Protein AF-A0A6B3R7F8-F1 (afdb_monomer_lite)

Radius of gyration: 27.24 Å; chains: 1; bounding box: 74×26×66 Å

Organism: NCBI:txid2709310

Sequence (118 aa):
MILSPPKKEQLLSFIKSHYVDYHDVRLLIAKDLEEDITTQMEEDETLSFDDALKRTYKTYGVIGFSDASEAYMNK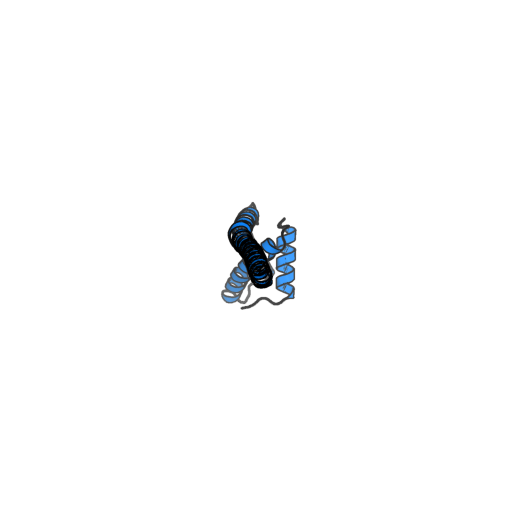INTYFYKKVLLKILRDELLKAYQEHFLSEKLSTHSNLSKSNSE

pLDDT: mean 88.58, std 13.35, range [44.97, 98.19]

Foldseek 3Di:
DADDPVVLVVQLVVVVVLVQDDSQLSVVVSVVLRVQLVVVCVVPVPDDSVNSSVVVQCVCPPSTCPVSSVVVVVVCCVPVVVVVVVVVVVVVVVVVVVVVVVVVVVVVVVVVVVVVPD

Structure (mmCIF, N/CA/C/O backbone):
data_AF-A0A6B3R7F8-F1
#
_entry.id   AF-A0A6B3R7F8-F1
#
loop_
_atom_site.group_PDB
_atom_site.id
_atom_site.type_symbol
_atom_site.label_atom_id
_atom_site.label_alt_id
_atom_site.label_comp_id
_atom_site.label_asym_id
_atom_site.label_entity_id
_atom_site.label_seq_id
_atom_site.pdbx_PDB_ins_code
_atom_site.Cartn_x
_atom_site.Cartn_y
_atom_site.Cartn_z
_atom_site.occupancy
_atom_site.B_iso_or_equiv
_atom_site.auth_seq_id
_atom_site.auth_comp_id
_atom_site.auth_asym_id
_atom_site.auth_atom_id
_atom_site.pdbx_PDB_model_num
ATOM 1 N N . MET A 1 1 ? 7.572 2.361 16.379 1.00 58.41 1 MET A N 1
ATOM 2 C CA . MET A 1 1 ? 7.280 0.927 16.644 1.00 58.41 1 MET A CA 1
ATOM 3 C C . MET A 1 1 ? 7.453 0.131 15.343 1.00 58.41 1 MET A C 1
ATOM 5 O O . MET A 1 1 ? 7.368 0.727 14.282 1.00 58.41 1 MET A O 1
ATOM 9 N N . ILE A 1 2 ? 7.741 -1.177 15.376 1.00 78.00 2 ILE A N 1
ATOM 10 C CA . ILE A 1 2 ? 7.727 -2.040 14.169 1.00 78.00 2 ILE A CA 1
ATOM 11 C C . ILE A 1 2 ? 6.579 -3.037 14.338 1.00 78.00 2 ILE A C 1
ATOM 13 O O . ILE A 1 2 ? 6.462 -3.645 15.405 1.00 78.00 2 ILE A O 1
ATOM 17 N N . LEU A 1 3 ? 5.729 -3.214 13.321 1.00 86.19 3 LEU A N 1
ATOM 18 C CA . LEU A 1 3 ? 4.609 -4.154 13.401 1.00 86.19 3 LEU A CA 1
ATOM 19 C C . LEU A 1 3 ? 5.104 -5.604 13.466 1.00 86.19 3 LEU A C 1
ATOM 21 O O . LEU A 1 3 ? 6.096 -5.984 12.838 1.00 86.19 3 LEU A O 1
ATOM 25 N N . SER A 1 4 ? 4.375 -6.444 14.204 1.00 90.25 4 SER A N 1
ATOM 26 C CA . SER A 1 4 ? 4.657 -7.878 14.267 1.00 90.25 4 SER A CA 1
ATOM 27 C C . SER A 1 4 ? 4.412 -8.555 12.907 1.00 90.25 4 SER A C 1
ATOM 29 O O . SER A 1 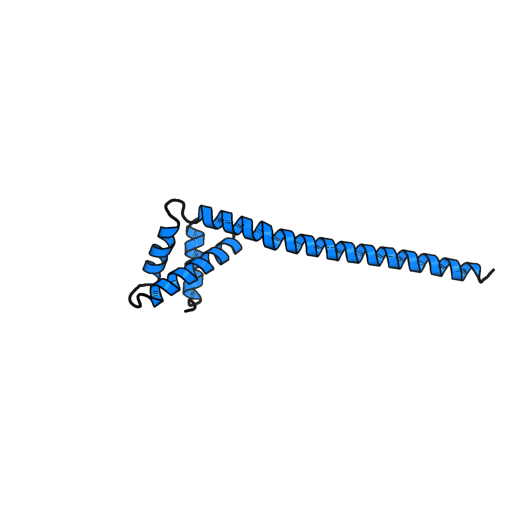4 ? 3.543 -8.109 12.151 1.00 90.25 4 SER A O 1
ATOM 31 N N . PRO A 1 5 ? 5.117 -9.658 12.584 1.00 91.38 5 PRO A N 1
ATOM 32 C CA . PRO A 1 5 ? 4.953 -10.344 11.299 1.00 91.38 5 PRO A CA 1
ATOM 33 C C . PRO A 1 5 ? 3.497 -10.706 10.941 1.00 91.38 5 PRO A C 1
ATOM 35 O O . PRO A 1 5 ? 3.093 -10.406 9.819 1.00 91.38 5 PRO A O 1
ATOM 38 N N . PRO A 1 6 ? 2.655 -11.213 11.870 1.00 93.12 6 PRO A N 1
ATOM 39 C CA . PRO A 1 6 ? 1.250 -11.497 11.563 1.00 93.12 6 PRO A CA 1
ATOM 40 C C . PRO A 1 6 ? 0.450 -10.257 11.138 1.00 93.12 6 PRO A C 1
ATOM 42 O O . PRO A 1 6 ? -0.377 -10.331 10.233 1.00 93.12 6 PRO A O 1
ATOM 45 N N . LYS A 1 7 ? 0.720 -9.088 11.739 1.00 93.19 7 LYS A N 1
ATOM 46 C CA . LYS A 1 7 ? 0.065 -7.829 11.347 1.00 93.19 7 LYS A CA 1
ATOM 47 C C . LYS A 1 7 ? 0.511 -7.375 9.955 1.00 93.19 7 LYS A C 1
ATOM 49 O O . LYS A 1 7 ? -0.295 -6.840 9.200 1.00 93.19 7 LYS A O 1
ATOM 54 N N . LYS A 1 8 ? 1.767 -7.633 9.576 1.00 94.00 8 LYS A N 1
ATOM 55 C CA . LYS A 1 8 ? 2.257 -7.357 8.214 1.00 94.00 8 LYS A CA 1
ATOM 56 C C . LYS A 1 8 ? 1.585 -8.257 7.176 1.00 94.00 8 LYS A C 1
ATOM 58 O O . LYS A 1 8 ? 1.202 -7.780 6.112 1.00 94.00 8 LYS A O 1
ATOM 63 N N . GLU A 1 9 ? 1.379 -9.534 7.486 1.00 95.12 9 GLU A N 1
ATOM 64 C CA . GLU A 1 9 ? 0.613 -10.444 6.622 1.00 95.12 9 GLU A CA 1
ATOM 65 C C . GLU A 1 9 ? -0.854 -10.015 6.491 1.00 95.12 9 GLU A C 1
ATOM 67 O O . GLU A 1 9 ? -1.423 -10.063 5.394 1.00 95.12 9 GLU A O 1
ATOM 72 N N . GLN A 1 10 ? -1.447 -9.524 7.584 1.00 95.81 10 GLN A N 1
ATOM 73 C CA . GLN A 1 10 ? -2.785 -8.939 7.577 1.00 95.81 10 GLN A CA 1
ATOM 74 C C . GLN A 1 10 ? -2.847 -7.699 6.671 1.00 95.81 10 GLN A C 1
ATOM 76 O O . GLN A 1 10 ? -3.764 -7.610 5.855 1.00 95.81 10 GLN A O 1
ATOM 81 N N . LEU A 1 11 ? -1.856 -6.796 6.729 1.00 96.62 11 LEU A N 1
ATOM 82 C CA . LEU A 1 11 ? -1.753 -5.655 5.807 1.00 96.62 11 LEU A CA 1
ATOM 83 C C . LEU A 1 11 ? -1.680 -6.113 4.352 1.00 96.62 11 LEU A C 1
ATOM 85 O O . LEU A 1 11 ? -2.446 -5.642 3.518 1.00 96.62 11 LEU A O 1
ATOM 89 N N . LEU A 1 12 ? -0.798 -7.059 4.030 1.00 97.19 12 LEU A N 1
ATOM 90 C CA . LEU A 1 12 ? -0.648 -7.542 2.656 1.00 97.19 12 LEU A CA 1
ATOM 91 C C . LEU A 1 12 ? -1.931 -8.191 2.124 1.00 97.19 12 LEU A C 1
ATOM 93 O O . LEU A 1 12 ? -2.281 -7.991 0.959 1.00 97.19 12 LEU A O 1
ATOM 97 N N . SER A 1 13 ? -2.641 -8.932 2.975 1.00 97.69 13 SER A N 1
ATOM 98 C CA . SER A 1 13 ? -3.932 -9.542 2.638 1.00 97.69 13 SER A CA 1
ATOM 99 C C . SER A 1 13 ? -5.019 -8.488 2.437 1.00 97.69 13 SER A C 1
ATOM 101 O O . SER A 1 13 ? -5.759 -8.554 1.455 1.00 97.69 13 SER A O 1
ATOM 103 N N . PHE A 1 14 ? -5.068 -7.482 3.313 1.00 97.88 14 PHE A N 1
ATOM 104 C CA . PHE A 1 14 ? -5.964 -6.337 3.196 1.00 97.88 14 PHE A CA 1
ATOM 105 C C . PHE A 1 14 ? -5.726 -5.591 1.879 1.00 97.88 14 PHE A C 1
ATOM 107 O O . PHE A 1 14 ? -6.630 -5.496 1.054 1.00 97.88 14 PHE A O 1
ATOM 114 N N . ILE A 1 15 ? -4.493 -5.166 1.606 1.00 98.19 15 ILE A N 1
ATOM 115 C CA . ILE A 1 15 ? -4.140 -4.432 0.383 1.00 98.19 15 ILE A CA 1
ATOM 116 C C . ILE A 1 15 ? -4.474 -5.256 -0.872 1.00 98.19 15 ILE A C 1
ATOM 118 O O . ILE A 1 15 ? -5.016 -4.723 -1.838 1.00 98.19 15 ILE A O 1
ATOM 122 N N . LYS A 1 16 ? -4.225 -6.574 -0.850 1.00 98.00 16 LYS A N 1
ATOM 123 C CA . LYS A 1 16 ? -4.614 -7.471 -1.949 1.00 98.00 16 LYS A CA 1
ATOM 124 C C . LYS A 1 16 ? -6.131 -7.504 -2.157 1.00 98.00 16 LYS A C 1
ATOM 126 O O . LYS A 1 16 ? -6.579 -7.465 -3.297 1.00 98.00 16 LYS A O 1
ATOM 131 N N . SER A 1 17 ? -6.918 -7.562 -1.081 1.00 97.44 17 SER A N 1
ATOM 132 C CA . SER A 1 17 ? -8.388 -7.521 -1.168 1.00 97.44 17 SER A CA 1
ATOM 133 C C . SER A 1 17 ? -8.931 -6.189 -1.702 1.00 97.44 17 SER A C 1
ATOM 135 O O . SER A 1 17 ? -10.044 -6.145 -2.214 1.00 97.44 17 SER A O 1
ATOM 137 N N . HIS A 1 18 ? -8.115 -5.134 -1.662 1.00 97.25 18 HIS A N 1
ATOM 138 C CA . HIS A 1 18 ? -8.387 -3.819 -2.236 1.00 97.25 18 HIS A CA 1
ATOM 139 C C . HIS A 1 18 ? -7.751 -3.630 -3.628 1.00 97.25 18 HIS A C 1
ATOM 141 O O . HIS A 1 18 ? -7.356 -2.525 -3.991 1.00 97.25 18 HIS A O 1
ATOM 147 N N . TYR A 1 19 ? -7.688 -4.711 -4.415 1.00 96.44 19 TYR A N 1
ATOM 148 C CA . TYR A 1 19 ? -7.358 -4.722 -5.849 1.00 96.44 19 TYR A CA 1
ATOM 149 C C . TYR A 1 19 ? -5.930 -4.294 -6.223 1.00 96.44 19 TYR A C 1
ATOM 151 O O . TYR A 1 19 ? -5.684 -3.823 -7.332 1.00 96.44 19 TYR A O 1
ATOM 159 N N . VAL A 1 20 ? -4.961 -4.489 -5.326 1.00 97.62 20 VAL A N 1
ATOM 160 C CA . VAL A 1 20 ? -3.539 -4.279 -5.641 1.00 97.62 20 VAL A CA 1
ATOM 161 C C . VAL A 1 20 ? -2.871 -5.620 -5.943 1.00 97.62 20 VAL A C 1
ATOM 163 O O . VAL A 1 20 ? -2.501 -6.372 -5.034 1.00 97.62 20 VAL A O 1
ATOM 166 N N . ASP A 1 21 ? -2.682 -5.921 -7.226 1.00 91.31 21 ASP A N 1
ATOM 167 C CA . ASP A 1 21 ? -2.254 -7.252 -7.684 1.00 91.31 21 ASP A CA 1
ATOM 168 C C . ASP A 1 21 ? -0.738 -7.479 -7.668 1.00 91.31 21 ASP A C 1
ATOM 170 O O . ASP A 1 21 ? -0.273 -8.592 -7.384 1.00 91.31 21 ASP A O 1
ATOM 174 N N . TYR A 1 22 ? 0.055 -6.436 -7.900 1.00 95.19 22 TYR A N 1
ATOM 175 C CA . TYR A 1 22 ? 1.511 -6.555 -7.922 1.00 95.19 22 TYR A CA 1
ATOM 176 C C . TYR A 1 22 ? 2.077 -6.633 -6.505 1.00 95.19 22 TYR A C 1
ATOM 178 O O . TYR A 1 22 ? 1.832 -5.761 -5.670 1.00 95.19 22 TYR A O 1
ATOM 186 N N . HIS A 1 23 ? 2.858 -7.680 -6.227 1.00 95.12 23 HIS A N 1
ATOM 187 C CA . HIS A 1 23 ? 3.406 -7.907 -4.890 1.00 95.12 23 HIS A CA 1
ATOM 188 C C . HIS A 1 23 ? 4.310 -6.764 -4.424 1.00 95.12 23 HIS A C 1
ATOM 190 O O . HIS A 1 23 ? 4.151 -6.294 -3.302 1.00 95.12 23 HIS A O 1
ATOM 196 N N . ASP A 1 24 ? 5.180 -6.274 -5.301 1.00 94.62 24 ASP A N 1
ATOM 197 C CA . ASP A 1 24 ? 6.119 -5.197 -4.985 1.00 94.62 24 ASP A CA 1
ATOM 198 C C . ASP A 1 24 ? 5.384 -3.893 -4.650 1.00 94.62 24 ASP A C 1
ATOM 200 O O . ASP A 1 24 ? 5.751 -3.186 -3.715 1.00 94.62 24 ASP A O 1
ATOM 204 N N . VAL A 1 25 ? 4.285 -3.613 -5.359 1.00 96.75 25 VAL A N 1
ATOM 205 C CA . VAL A 1 25 ? 3.407 -2.471 -5.070 1.00 96.75 25 VAL A CA 1
ATOM 206 C C . VAL A 1 25 ? 2.731 -2.652 -3.710 1.00 96.75 25 VAL A C 1
ATOM 208 O O . VAL A 1 25 ? 2.735 -1.723 -2.906 1.00 96.75 25 VAL A O 1
ATOM 211 N N . ARG A 1 26 ? 2.231 -3.858 -3.393 1.00 97.56 26 ARG A N 1
ATOM 212 C CA . ARG A 1 26 ? 1.672 -4.151 -2.061 1.00 97.56 26 ARG A CA 1
ATOM 213 C C . ARG A 1 26 ? 2.687 -3.943 -0.943 1.00 97.56 26 ARG A C 1
ATOM 215 O O . ARG A 1 26 ? 2.307 -3.427 0.097 1.00 97.56 26 ARG A O 1
ATOM 222 N N . LEU A 1 27 ? 3.947 -4.338 -1.133 1.00 96.56 27 LEU A N 1
ATOM 223 C CA . LEU A 1 27 ? 4.998 -4.144 -0.128 1.00 96.56 27 LEU A CA 1
ATOM 224 C C . LEU A 1 27 ? 5.261 -2.658 0.139 1.00 96.56 27 LEU A C 1
ATOM 226 O O . LEU A 1 27 ? 5.470 -2.271 1.286 1.00 96.56 27 LEU A O 1
ATOM 230 N N . LEU A 1 28 ? 5.230 -1.828 -0.906 1.00 96.50 28 LEU A N 1
ATOM 231 C CA . LEU A 1 28 ? 5.424 -0.385 -0.776 1.00 96.50 28 LEU A CA 1
ATOM 232 C C . LEU A 1 28 ? 4.239 0.287 -0.077 1.00 96.50 28 LEU A C 1
ATOM 234 O O . LEU A 1 28 ? 4.454 1.035 0.867 1.00 96.50 28 LEU A O 1
ATOM 238 N N . ILE A 1 29 ? 3.005 -0.054 -0.454 1.00 97.81 29 ILE A N 1
ATOM 239 C CA . ILE A 1 29 ? 1.806 0.445 0.236 1.00 97.81 29 ILE A CA 1
ATOM 240 C C . ILE A 1 29 ? 1.770 -0.046 1.692 1.00 97.81 29 ILE A C 1
ATOM 242 O O . ILE A 1 29 ? 1.465 0.723 2.596 1.00 97.81 29 ILE A O 1
ATOM 246 N N . ALA A 1 30 ? 2.120 -1.311 1.951 1.00 97.19 30 ALA A N 1
ATOM 247 C CA . ALA A 1 30 ? 2.158 -1.863 3.306 1.00 97.19 30 ALA A CA 1
ATOM 248 C C . ALA A 1 30 ? 3.148 -1.123 4.207 1.00 97.19 30 ALA A C 1
ATOM 250 O O . ALA A 1 30 ? 2.881 -0.979 5.395 1.00 97.19 30 ALA A O 1
ATOM 251 N N . LYS A 1 31 ? 4.266 -0.649 3.646 1.00 96.12 31 LYS A N 1
ATOM 252 C CA . LYS A 1 31 ? 5.237 0.162 4.375 1.00 96.12 31 LYS A CA 1
ATOM 253 C C . LYS A 1 31 ? 4.622 1.488 4.833 1.00 96.12 31 LYS A C 1
ATOM 255 O O . LYS A 1 31 ? 4.774 1.830 5.999 1.00 96.12 31 LYS A O 1
ATOM 260 N N . ASP A 1 32 ? 3.924 2.194 3.946 1.00 96.00 32 ASP A N 1
ATOM 261 C CA . ASP A 1 32 ? 3.277 3.465 4.294 1.00 96.00 32 ASP A CA 1
ATOM 262 C C . ASP A 1 32 ? 2.162 3.255 5.326 1.00 96.00 32 ASP A C 1
ATOM 264 O O . ASP A 1 32 ? 2.087 3.970 6.321 1.00 96.00 32 ASP A O 1
ATOM 268 N N . LEU A 1 33 ? 1.333 2.217 5.145 1.00 96.94 33 LEU A N 1
ATOM 269 C CA . LEU A 1 33 ? 0.301 1.872 6.126 1.00 96.94 33 LEU A CA 1
ATOM 270 C C . LEU A 1 33 ? 0.907 1.521 7.490 1.00 96.94 33 LEU A C 1
ATOM 272 O O . LEU A 1 33 ? 0.347 1.900 8.513 1.00 96.94 33 LEU A O 1
ATOM 276 N N . GLU A 1 34 ? 2.025 0.788 7.521 1.00 96.81 34 GLU A N 1
ATOM 277 C CA . GLU A 1 34 ? 2.738 0.455 8.759 1.00 96.81 34 GLU A CA 1
ATOM 278 C C . GLU A 1 34 ? 3.220 1.710 9.492 1.00 96.81 34 GLU A C 1
ATOM 280 O O . GLU A 1 34 ? 3.078 1.769 10.715 1.00 96.81 34 GLU A O 1
ATOM 285 N N . GLU A 1 35 ? 3.748 2.697 8.764 1.00 96.12 35 GLU A N 1
ATOM 286 C CA . GLU A 1 35 ? 4.167 3.989 9.315 1.00 96.12 35 GLU A CA 1
ATOM 287 C C . GLU A 1 35 ? 2.971 4.730 9.933 1.00 96.12 35 GLU A C 1
ATOM 289 O O . GLU A 1 35 ? 2.965 4.977 11.140 1.00 96.12 35 GLU A O 1
ATOM 294 N N . ASP A 1 36 ? 1.903 4.950 9.163 1.00 96.94 36 ASP A N 1
ATOM 295 C CA . ASP A 1 36 ? 0.719 5.691 9.616 1.00 96.94 36 ASP A CA 1
ATOM 296 C C . ASP A 1 36 ? -0.011 5.016 10.788 1.00 96.94 36 ASP A C 1
ATOM 298 O O . ASP A 1 36 ? -0.496 5.683 11.705 1.00 96.94 36 ASP A O 1
ATOM 302 N N . ILE A 1 37 ? -0.145 3.685 10.758 1.00 96.94 37 ILE A N 1
ATOM 303 C CA . ILE A 1 37 ? -0.799 2.916 11.830 1.00 96.94 37 ILE A CA 1
ATOM 304 C C . ILE A 1 37 ? 0.027 2.990 13.105 1.00 96.94 37 ILE A C 1
ATOM 306 O O . ILE A 1 37 ? -0.525 3.169 14.189 1.00 96.94 37 ILE A O 1
ATOM 310 N N . THR A 1 38 ? 1.344 2.846 12.976 1.00 95.81 38 THR A N 1
ATOM 311 C CA . THR A 1 38 ? 2.252 2.926 14.114 1.00 95.81 38 THR A CA 1
ATOM 312 C C . THR A 1 38 ? 2.161 4.290 14.777 1.00 95.81 38 THR A C 1
ATOM 314 O O . THR A 1 38 ? 1.973 4.344 15.987 1.00 95.81 38 THR A O 1
ATOM 317 N N . THR A 1 39 ? 2.221 5.374 14.001 1.00 96.50 39 THR A N 1
ATOM 318 C CA . THR A 1 39 ? 2.098 6.733 14.537 1.00 96.50 39 THR A CA 1
ATOM 319 C C . THR A 1 39 ? 0.768 6.929 15.261 1.00 96.50 39 THR A C 1
ATOM 321 O O . THR A 1 39 ? 0.756 7.407 16.389 1.00 96.50 39 THR A O 1
ATOM 324 N N . GLN A 1 40 ? -0.348 6.477 14.681 1.00 96.44 40 GLN A N 1
ATOM 325 C CA . GLN A 1 40 ? -1.656 6.577 15.338 1.00 96.44 40 GLN A CA 1
ATOM 326 C C . GLN A 1 40 ? -1.732 5.802 16.659 1.00 96.44 40 GLN A C 1
ATOM 328 O O . GLN A 1 40 ? -2.320 6.290 17.617 1.00 96.44 40 GLN A O 1
ATOM 333 N N . MET A 1 41 ? -1.162 4.596 16.712 1.00 95.50 41 MET A N 1
ATOM 334 C CA . MET A 1 41 ? -1.156 3.774 17.927 1.00 95.50 41 MET A CA 1
ATOM 335 C C . MET A 1 41 ? -0.170 4.286 18.989 1.00 95.50 41 MET A C 1
ATOM 337 O O . MET A 1 41 ? -0.343 3.995 20.167 1.00 95.50 41 MET A O 1
ATOM 341 N N . GLU A 1 42 ? 0.869 5.020 18.585 1.00 95.12 42 GLU A N 1
ATOM 342 C CA . GLU A 1 42 ? 1.778 5.720 19.503 1.00 95.12 42 GLU A CA 1
ATOM 343 C C . GLU A 1 42 ? 1.129 6.985 20.089 1.00 95.12 42 GLU A C 1
ATOM 345 O O . GLU A 1 42 ? 1.376 7.318 21.245 1.00 95.12 42 GLU A O 1
ATOM 350 N N . GLU A 1 43 ? 0.287 7.677 19.318 1.00 96.44 43 GLU A N 1
ATOM 351 C CA . GLU A 1 43 ? -0.483 8.839 19.784 1.00 96.44 43 GLU A CA 1
ATOM 352 C C . GLU A 1 43 ? -1.672 8.449 20.678 1.00 96.44 43 GLU A C 1
ATOM 354 O O . GLU A 1 43 ? -2.020 9.188 21.601 1.00 96.44 43 GLU A O 1
ATOM 359 N N . ASP A 1 44 ? -2.293 7.297 20.415 1.00 95.88 44 ASP A N 1
ATOM 360 C CA . ASP A 1 44 ? -3.407 6.745 21.186 1.00 95.88 44 ASP A CA 1
ATOM 361 C C . ASP A 1 44 ? -3.193 5.246 21.442 1.00 95.88 44 ASP A C 1
ATOM 363 O O . ASP A 1 44 ? -3.548 4.392 20.627 1.00 95.88 44 ASP A O 1
ATOM 367 N N . GLU A 1 45 ? -2.657 4.917 22.621 1.00 93.44 45 GLU A N 1
ATOM 368 C CA . GLU A 1 45 ? -2.379 3.532 23.029 1.00 93.44 45 GLU A CA 1
ATOM 369 C C . GLU A 1 45 ? -3.644 2.659 23.142 1.00 93.44 45 GLU A C 1
ATOM 371 O O . GLU A 1 45 ? -3.551 1.429 23.181 1.00 93.44 45 GLU A O 1
ATOM 376 N N . THR A 1 46 ? -4.836 3.267 23.200 1.00 96.00 46 THR A N 1
ATOM 377 C CA . THR A 1 46 ? -6.111 2.536 23.256 1.00 96.00 46 THR A CA 1
ATOM 378 C C . THR A 1 46 ? -6.641 2.169 21.872 1.00 96.00 46 THR A C 1
ATOM 380 O O . THR A 1 46 ? -7.550 1.339 21.759 1.00 96.00 46 THR A O 1
ATOM 383 N N . LEU A 1 47 ? -6.059 2.741 20.813 1.00 96.19 47 LEU A N 1
ATOM 384 C CA . LEU A 1 47 ? -6.471 2.501 19.441 1.00 96.19 47 LEU A CA 1
ATOM 385 C C . LEU A 1 47 ? -6.087 1.088 18.990 1.00 96.19 47 LEU A C 1
ATOM 387 O O . LEU A 1 47 ? -4.925 0.674 19.008 1.00 96.19 47 LEU A O 1
ATOM 391 N N . SER A 1 48 ? -7.085 0.336 18.527 1.00 96.31 48 SER A N 1
ATOM 392 C CA . SER A 1 48 ? -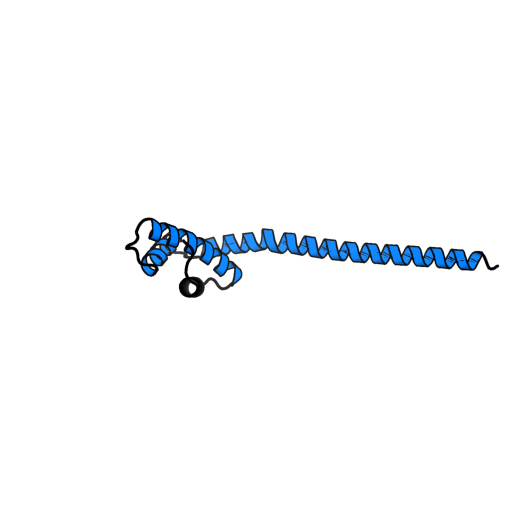6.855 -0.995 17.977 1.00 96.31 48 SER A CA 1
ATOM 393 C C . SER A 1 48 ? -6.169 -0.917 16.608 1.00 96.31 48 SER A C 1
ATOM 395 O O . SER A 1 48 ? -6.370 0.021 15.836 1.00 96.31 48 SER A O 1
ATOM 397 N N . PHE A 1 49 ? -5.398 -1.952 16.265 1.00 95.50 49 PHE A N 1
ATOM 398 C CA . PHE A 1 49 ? -4.769 -2.057 14.945 1.00 95.50 49 PHE A CA 1
ATOM 399 C C . PHE A 1 49 ? -5.794 -1.987 13.802 1.00 95.50 49 PHE A C 1
ATOM 401 O O . PHE A 1 49 ? -5.554 -1.315 12.804 1.00 95.50 49 PHE A O 1
ATOM 408 N N . ASP A 1 50 ? -6.940 -2.657 13.948 1.00 96.44 50 ASP A N 1
ATOM 409 C CA . ASP A 1 50 ? -7.967 -2.695 12.904 1.00 96.44 50 ASP A CA 1
ATOM 410 C C . ASP A 1 50 ? -8.633 -1.327 12.710 1.00 96.44 50 ASP A C 1
ATOM 412 O O . ASP A 1 50 ? -8.972 -0.957 11.584 1.00 96.44 50 ASP A O 1
ATOM 416 N N . ASP A 1 51 ? -8.814 -0.558 13.786 1.00 97.69 51 ASP A N 1
ATOM 417 C CA . ASP A 1 51 ? -9.375 0.790 13.699 1.00 97.69 51 ASP A CA 1
ATOM 418 C C . ASP A 1 51 ? -8.365 1.784 13.128 1.00 97.69 51 ASP A C 1
ATOM 420 O O . ASP A 1 51 ? -8.735 2.589 12.269 1.00 97.69 51 ASP A O 1
ATOM 424 N N . ALA A 1 52 ? -7.088 1.670 13.510 1.00 97.50 52 ALA A N 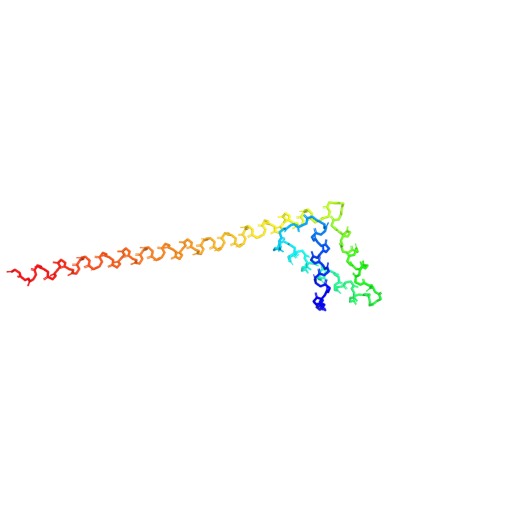1
ATOM 425 C CA . ALA A 1 52 ? -5.996 2.416 12.891 1.00 97.50 52 ALA A CA 1
ATOM 426 C C . ALA A 1 52 ? -5.903 2.111 11.386 1.00 97.50 52 ALA A C 1
ATOM 428 O O . ALA A 1 52 ? -5.899 3.031 10.574 1.00 97.50 52 ALA A O 1
ATOM 429 N N . LEU A 1 53 ? -5.944 0.834 10.986 1.00 97.56 53 LEU A N 1
ATOM 430 C CA . LEU A 1 53 ? -5.932 0.422 9.579 1.00 97.56 53 LEU A CA 1
ATOM 431 C C . LEU A 1 53 ? -7.116 1.005 8.802 1.00 97.56 53 LEU A C 1
ATOM 433 O O . LEU A 1 53 ? -6.934 1.552 7.715 1.00 97.56 53 LEU A O 1
ATOM 437 N N . LYS A 1 54 ? -8.334 0.932 9.351 1.00 97.44 54 LYS A N 1
ATOM 438 C CA . LYS A 1 54 ? -9.520 1.535 8.720 1.00 97.44 54 LYS A CA 1
ATOM 439 C C . LYS A 1 54 ? -9.390 3.051 8.606 1.00 97.44 54 LYS A C 1
ATOM 441 O O . LYS A 1 54 ? -9.831 3.616 7.605 1.00 97.44 54 LYS A O 1
ATOM 446 N N . ARG A 1 55 ? -8.835 3.719 9.622 1.00 97.69 55 ARG A N 1
ATOM 447 C CA . ARG A 1 55 ? -8.620 5.170 9.619 1.00 97.69 55 ARG A CA 1
ATOM 448 C C . ARG A 1 55 ? -7.590 5.568 8.568 1.00 97.69 55 ARG A C 1
ATOM 450 O O . ARG A 1 55 ? -7.889 6.464 7.784 1.00 97.69 55 ARG A O 1
ATOM 457 N N . THR A 1 56 ? -6.463 4.863 8.485 1.00 97.12 56 THR A N 1
ATOM 458 C CA . THR A 1 56 ? -5.463 5.069 7.433 1.00 97.12 56 THR A CA 1
ATOM 459 C C . THR A 1 56 ? -6.055 4.802 6.056 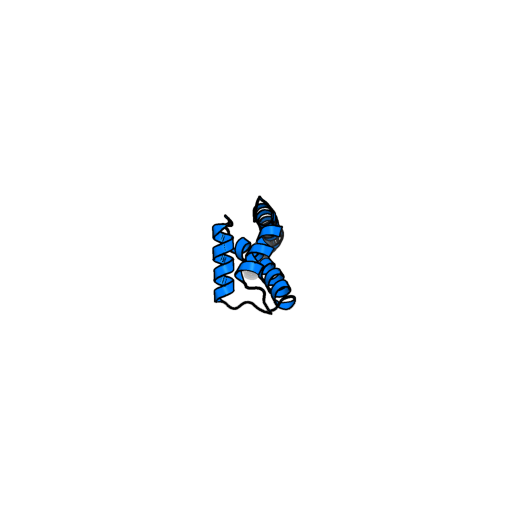1.00 97.12 56 THR A C 1
ATOM 461 O O . THR A 1 56 ? -5.956 5.641 5.177 1.00 97.12 56 THR A O 1
ATOM 464 N N . TYR A 1 57 ? -6.755 3.685 5.853 1.00 97.81 57 TYR A N 1
ATOM 465 C CA . TYR A 1 57 ? -7.337 3.365 4.547 1.00 97.81 57 TYR A CA 1
ATOM 466 C C . TYR A 1 57 ? -8.319 4.439 4.052 1.00 97.81 57 TYR A C 1
ATOM 468 O O . TYR A 1 57 ? -8.359 4.746 2.865 1.00 97.81 57 TYR A O 1
ATOM 476 N N . LYS A 1 58 ? -9.078 5.076 4.953 1.00 97.25 58 LYS A N 1
ATOM 477 C CA . LYS A 1 58 ? -9.990 6.170 4.586 1.00 97.25 58 LYS A CA 1
ATOM 478 C C . LYS A 1 58 ? -9.283 7.387 3.978 1.00 97.25 58 LYS A C 1
ATOM 480 O O . LYS A 1 58 ? -9.934 8.116 3.232 1.00 97.25 58 LYS A O 1
ATOM 485 N N . THR A 1 59 ? -7.998 7.619 4.256 1.00 96.81 59 THR A N 1
ATOM 486 C CA . THR A 1 59 ? -7.251 8.755 3.679 1.00 96.81 59 THR A CA 1
ATOM 487 C C . THR A 1 59 ? -7.010 8.590 2.176 1.00 96.81 59 THR A C 1
ATOM 489 O O . THR A 1 59 ? -6.855 9.586 1.476 1.00 96.81 59 THR A O 1
ATOM 492 N N . TYR A 1 60 ? -7.090 7.357 1.665 1.00 96.06 60 TYR A N 1
ATOM 493 C CA . TYR A 1 60 ? -7.005 7.033 0.238 1.00 96.06 60 TYR A CA 1
ATOM 494 C C . TYR A 1 60 ? -8.304 7.344 -0.532 1.00 96.06 60 TYR A C 1
ATOM 496 O O . TYR A 1 60 ? -8.358 7.238 -1.757 1.00 96.06 60 TYR A O 1
ATOM 504 N N . GLY A 1 61 ? -9.370 7.748 0.165 1.00 94.88 61 GLY A N 1
ATOM 505 C CA . GLY A 1 61 ? -10.624 8.165 -0.454 1.00 94.88 61 GLY A CA 1
ATOM 506 C C . GLY A 1 61 ? -11.407 7.026 -1.118 1.00 94.88 61 GLY A C 1
ATOM 507 O O . GLY A 1 61 ? -11.218 5.844 -0.838 1.00 94.88 61 GLY A O 1
ATOM 508 N N . VAL A 1 62 ? -12.349 7.397 -1.991 1.00 93.81 62 VAL A N 1
ATOM 509 C CA . VAL A 1 62 ? -13.328 6.462 -2.584 1.00 93.81 62 VAL A CA 1
ATOM 510 C C . VAL A 1 62 ? -12.675 5.466 -3.545 1.00 93.81 62 VAL A C 1
ATOM 512 O O . VAL A 1 62 ? -13.124 4.327 -3.650 1.00 93.81 62 VAL A O 1
ATOM 515 N N . ILE A 1 63 ? -11.608 5.880 -4.227 1.00 95.31 63 ILE A N 1
ATOM 516 C CA . ILE A 1 63 ? -10.894 5.062 -5.218 1.00 95.31 63 ILE A CA 1
ATOM 517 C C . ILE A 1 63 ? -9.851 4.121 -4.593 1.00 95.31 63 ILE A C 1
ATOM 519 O O . ILE A 1 63 ? -9.201 3.357 -5.314 1.00 95.31 63 ILE A O 1
ATOM 523 N N . GLY A 1 64 ? -9.698 4.161 -3.263 1.00 96.69 64 GLY A N 1
ATOM 524 C CA . GLY A 1 64 ? -8.786 3.306 -2.511 1.00 96.69 64 GLY A CA 1
ATOM 525 C C . GLY A 1 64 ? -7.343 3.429 -3.000 1.00 96.69 64 GLY A C 1
ATOM 526 O O . GLY A 1 64 ? -6.832 4.518 -3.238 1.00 96.69 64 GLY A O 1
ATOM 527 N N . PHE A 1 65 ? -6.674 2.296 -3.192 1.00 98.00 65 PHE A N 1
ATOM 528 C CA . PHE A 1 65 ? -5.249 2.264 -3.523 1.00 98.00 65 PHE A CA 1
ATOM 529 C C . PHE A 1 65 ? -4.904 2.589 -4.982 1.00 98.00 65 PHE A C 1
ATOM 531 O O . PHE A 1 65 ? -3.751 2.398 -5.360 1.00 98.00 65 PHE A O 1
ATOM 538 N N . SER A 1 66 ? -5.846 3.054 -5.808 1.00 96.56 66 SER A N 1
ATOM 539 C CA . SER A 1 66 ? -5.601 3.276 -7.243 1.00 96.56 66 SER A CA 1
ATOM 540 C C . SER A 1 66 ? -4.448 4.259 -7.491 1.00 96.56 66 SER A C 1
ATOM 542 O O . SER A 1 66 ? -3.447 3.880 -8.102 1.00 96.56 66 SER A O 1
ATOM 544 N N . ASP A 1 67 ? -4.524 5.467 -6.924 1.00 96.75 67 ASP A N 1
ATOM 545 C CA . ASP A 1 67 ? -3.499 6.508 -7.109 1.00 96.75 67 ASP A CA 1
ATOM 546 C C . ASP A 1 67 ? -2.141 6.085 -6.533 1.00 96.75 67 ASP A C 1
ATOM 548 O O . ASP A 1 67 ? -1.092 6.256 -7.157 1.00 96.75 67 ASP A O 1
ATOM 552 N N . ALA A 1 68 ? -2.152 5.474 -5.345 1.00 96.88 68 ALA A N 1
ATOM 553 C CA . ALA A 1 68 ? -0.937 4.976 -4.709 1.00 96.88 68 ALA A CA 1
ATOM 554 C C . ALA A 1 68 ? -0.289 3.849 -5.525 1.00 96.88 68 ALA A C 1
ATOM 556 O O . ALA A 1 68 ? 0.934 3.807 -5.673 1.00 96.88 68 ALA A O 1
ATOM 557 N N . SER A 1 69 ? -1.099 2.957 -6.099 1.00 97.31 69 SER A N 1
ATOM 558 C CA . SER A 1 69 ? -0.617 1.875 -6.957 1.00 97.31 69 SER A CA 1
ATOM 559 C C . SER A 1 69 ? 0.049 2.425 -8.210 1.00 97.31 69 SER A C 1
ATOM 561 O O . SER A 1 69 ? 1.158 2.003 -8.539 1.00 97.31 69 SER A O 1
ATOM 563 N N . GLU A 1 70 ? -0.571 3.404 -8.873 1.00 96.44 70 GLU A N 1
ATOM 564 C CA . GLU A 1 70 ? 0.011 4.066 -10.041 1.00 96.44 70 GLU A CA 1
ATOM 565 C C . GLU A 1 70 ? 1.333 4.764 -9.691 1.00 96.44 70 GLU A C 1
ATOM 567 O O . GLU A 1 70 ? 2.352 4.556 -10.362 1.00 96.44 70 GLU A O 1
ATOM 572 N N . ALA A 1 71 ? 1.358 5.536 -8.601 1.00 95.88 71 ALA A N 1
ATOM 573 C CA . ALA A 1 71 ? 2.561 6.216 -8.134 1.00 95.88 71 ALA A CA 1
ATOM 574 C C . ALA A 1 71 ? 3.707 5.226 -7.869 1.00 95.88 71 ALA A C 1
ATOM 576 O O . ALA A 1 71 ? 4.850 5.444 -8.296 1.00 95.88 71 ALA A O 1
ATOM 577 N N . TYR A 1 72 ? 3.409 4.099 -7.220 1.00 95.94 72 TYR A N 1
ATOM 578 C CA . TYR A 1 72 ? 4.406 3.081 -6.920 1.00 95.94 72 TYR A CA 1
ATOM 579 C C . TYR A 1 72 ? 4.868 2.297 -8.140 1.00 95.94 72 TYR A C 1
ATOM 581 O O . TYR A 1 72 ? 6.074 2.079 -8.289 1.00 95.94 72 TYR A O 1
ATOM 589 N N . MET A 1 73 ? 3.969 1.950 -9.058 1.00 94.62 73 MET A N 1
ATOM 590 C CA . MET A 1 73 ? 4.345 1.366 -10.346 1.00 94.62 73 MET A CA 1
ATOM 591 C C . MET A 1 73 ? 5.291 2.293 -11.117 1.00 94.62 73 MET A C 1
ATOM 593 O O . MET A 1 73 ? 6.344 1.856 -11.586 1.00 94.62 73 MET A O 1
ATOM 597 N N . ASN A 1 74 ? 4.986 3.591 -11.175 1.00 93.12 74 ASN A N 1
ATOM 598 C CA . ASN A 1 74 ? 5.834 4.588 -11.830 1.00 93.12 74 ASN A CA 1
ATOM 599 C C . ASN A 1 74 ? 7.209 4.717 -11.162 1.00 93.12 74 ASN A C 1
ATOM 601 O O . ASN A 1 74 ? 8.232 4.831 -11.851 1.00 93.12 74 ASN A O 1
ATOM 605 N N . LYS A 1 75 ? 7.263 4.644 -9.828 1.00 91.06 75 LYS A N 1
ATOM 606 C CA . LYS A 1 75 ? 8.514 4.652 -9.062 1.00 91.06 75 LYS A CA 1
ATOM 607 C C . LYS A 1 75 ? 9.368 3.418 -9.353 1.00 91.06 75 LYS A C 1
ATOM 609 O O . LYS A 1 75 ? 10.566 3.564 -9.603 1.00 91.06 75 LYS A O 1
ATOM 614 N N . ILE A 1 76 ? 8.767 2.228 -9.376 1.00 89.69 76 ILE A N 1
ATOM 615 C CA . ILE A 1 76 ? 9.452 0.973 -9.720 1.00 89.69 76 ILE A CA 1
ATOM 616 C C . ILE A 1 76 ? 9.984 1.044 -11.162 1.00 89.69 76 ILE A C 1
ATOM 618 O O . ILE A 1 76 ? 11.173 0.815 -11.392 1.00 89.69 76 ILE A O 1
ATOM 622 N N . ASN A 1 77 ? 9.149 1.458 -12.118 1.00 87.88 77 ASN A N 1
ATOM 623 C CA . ASN A 1 77 ? 9.515 1.655 -13.529 1.00 87.88 77 ASN A CA 1
ATOM 624 C C . ASN A 1 77 ? 10.672 2.636 -13.711 1.00 87.88 77 ASN A C 1
ATOM 626 O O . ASN A 1 77 ? 11.618 2.377 -14.457 1.00 87.88 77 ASN A O 1
ATOM 630 N N . THR A 1 78 ? 10.643 3.752 -12.991 1.00 87.06 78 THR A N 1
ATOM 631 C CA . THR A 1 78 ? 11.675 4.780 -13.120 1.00 87.06 78 THR A CA 1
ATOM 632 C C . THR A 1 78 ? 12.979 4.373 -12.452 1.00 87.06 78 THR A C 1
ATOM 634 O O . THR A 1 78 ? 14.040 4.555 -13.043 1.00 87.06 78 THR A O 1
ATOM 637 N N . TYR A 1 79 ? 12.928 3.848 -11.229 1.00 80.62 79 TYR A N 1
ATOM 638 C CA . TYR A 1 79 ? 14.135 3.584 -10.453 1.00 80.62 79 TYR A CA 1
ATOM 639 C C . TYR A 1 79 ? 14.734 2.216 -10.764 1.00 80.62 79 TYR A C 1
ATOM 641 O O . TYR A 1 79 ? 15.919 2.121 -11.077 1.00 80.62 79 TYR A O 1
ATOM 649 N N . PHE A 1 80 ? 13.929 1.157 -10.671 1.00 77.50 80 PHE A N 1
ATOM 650 C CA . PHE A 1 80 ? 14.421 -0.209 -10.781 1.00 77.50 80 PHE A CA 1
ATOM 651 C C . PHE A 1 80 ? 14.712 -0.546 -12.236 1.00 77.50 80 PHE A C 1
ATOM 653 O O . PHE A 1 80 ? 15.860 -0.809 -12.585 1.00 77.50 80 PHE A O 1
ATOM 660 N N . TYR A 1 81 ? 13.711 -0.436 -13.109 1.00 77.06 81 TYR A N 1
ATOM 661 C CA . TYR A 1 81 ? 13.872 -0.879 -14.490 1.00 77.06 81 TYR A CA 1
ATOM 662 C C . TYR A 1 81 ? 14.903 -0.049 -15.256 1.00 77.06 81 TYR A C 1
ATOM 664 O O . TYR A 1 81 ? 15.779 -0.635 -15.884 1.00 77.06 81 TYR A O 1
ATOM 672 N N . LYS A 1 82 ? 14.916 1.289 -15.145 1.00 82.25 82 LYS A N 1
ATOM 673 C CA . LYS A 1 82 ? 15.950 2.093 -15.830 1.00 82.25 82 LYS A CA 1
ATOM 674 C C . LYS A 1 82 ? 17.355 1.801 -15.304 1.00 82.25 82 LYS A C 1
ATOM 676 O O . LYS A 1 82 ? 18.268 1.592 -16.096 1.00 82.25 82 LYS A O 1
ATOM 681 N N . LYS A 1 83 ? 17.559 1.784 -13.983 1.00 81.38 83 LYS A N 1
ATOM 682 C CA . LYS A 1 83 ? 18.904 1.630 -13.404 1.00 81.38 83 LYS A CA 1
ATOM 683 C C . LYS A 1 83 ? 19.451 0.218 -13.596 1.00 81.38 83 LYS A C 1
ATOM 685 O O . LYS A 1 83 ? 20.626 0.069 -13.923 1.00 81.38 83 LYS A O 1
ATOM 690 N N . VAL A 1 84 ? 18.612 -0.799 -13.404 1.00 85.38 84 VAL A N 1
ATOM 691 C CA . VAL A 1 84 ? 18.990 -2.204 -13.590 1.00 85.38 84 VAL A CA 1
ATOM 692 C C . VAL A 1 84 ? 19.257 -2.480 -15.065 1.00 85.38 84 VAL A C 1
ATOM 694 O O . VAL A 1 84 ? 20.313 -3.018 -15.380 1.00 85.38 84 VAL A O 1
ATOM 697 N N . LEU A 1 85 ? 18.387 -2.030 -15.974 1.00 85.31 85 LEU A N 1
ATOM 698 C CA . LEU A 1 85 ? 18.589 -2.237 -17.409 1.00 85.31 85 LEU A CA 1
ATOM 699 C C . LEU A 1 85 ? 19.839 -1.512 -17.925 1.00 85.31 85 LEU A C 1
ATOM 701 O O . LEU A 1 85 ? 20.626 -2.111 -18.649 1.00 85.31 85 LEU A O 1
ATOM 705 N N . LEU A 1 86 ? 20.079 -0.262 -17.509 1.00 89.81 86 LEU A N 1
ATOM 706 C CA . LEU A 1 86 ? 21.304 0.467 -17.865 1.00 89.81 86 LEU A CA 1
ATOM 707 C C . LEU A 1 86 ? 22.565 -0.206 -17.317 1.00 89.81 86 LEU A C 1
ATOM 709 O O . LEU A 1 86 ? 23.611 -0.153 -17.961 1.00 89.81 86 LEU A O 1
ATOM 713 N N . LYS A 1 87 ? 22.485 -0.814 -16.127 1.00 89.00 87 LYS A N 1
ATOM 714 C CA . LYS A 1 87 ? 23.595 -1.581 -15.560 1.00 89.00 87 LYS A CA 1
ATOM 715 C C . LYS A 1 87 ? 23.857 -2.839 -16.387 1.00 89.00 87 LYS A C 1
ATOM 717 O O . LYS A 1 87 ? 24.985 -3.031 -16.813 1.00 89.00 87 LYS A O 1
ATOM 722 N N . ILE A 1 88 ? 22.820 -3.626 -16.674 1.00 90.56 88 ILE A N 1
ATOM 723 C CA . ILE A 1 88 ? 22.931 -4.842 -17.491 1.00 90.56 88 ILE A CA 1
ATOM 724 C C . ILE A 1 88 ? 23.500 -4.507 -18.873 1.00 90.56 88 ILE A C 1
ATOM 726 O O . ILE A 1 88 ? 24.471 -5.125 -19.290 1.00 90.56 88 ILE A O 1
ATOM 730 N N . LEU A 1 89 ? 22.962 -3.490 -19.554 1.00 90.75 89 LEU A N 1
ATOM 731 C CA . LEU A 1 89 ? 23.444 -3.074 -20.873 1.00 90.75 89 LEU A CA 1
ATOM 732 C C . LEU A 1 89 ? 24.925 -2.681 -20.832 1.00 90.75 89 LEU A C 1
ATOM 734 O O . LEU A 1 89 ? 25.696 -3.084 -21.695 1.00 90.75 89 LEU A O 1
ATOM 738 N N . ARG A 1 90 ? 25.335 -1.902 -19.827 1.00 93.12 90 ARG A N 1
ATOM 739 C CA . ARG A 1 90 ? 26.733 -1.497 -19.657 1.00 93.12 90 ARG A CA 1
ATOM 740 C C . ARG A 1 90 ? 27.641 -2.696 -19.415 1.00 93.12 90 ARG A C 1
ATOM 742 O O . ARG A 1 90 ? 28.708 -2.756 -20.014 1.00 93.12 90 ARG A O 1
ATOM 749 N N . ASP A 1 91 ? 27.227 -3.616 -18.551 1.00 94.12 91 ASP A N 1
ATOM 750 C CA . ASP A 1 91 ? 28.011 -4.796 -18.192 1.00 94.12 91 ASP A CA 1
ATOM 751 C C . ASP A 1 91 ? 28.166 -5.731 -19.407 1.00 94.12 91 ASP A C 1
ATOM 753 O O . ASP A 1 91 ? 29.267 -6.208 -19.673 1.00 94.12 91 ASP A O 1
ATOM 757 N N . GLU A 1 92 ? 27.108 -5.929 -20.200 1.00 93.62 92 GLU A N 1
ATOM 758 C CA . GLU A 1 92 ? 27.163 -6.699 -21.452 1.00 93.62 92 GLU A CA 1
ATOM 759 C C . GLU A 1 92 ? 28.021 -6.009 -22.529 1.00 93.62 92 GLU A C 1
ATOM 761 O O . GLU A 1 92 ? 28.860 -6.653 -23.159 1.00 93.62 92 GLU A O 1
ATOM 766 N N . LEU A 1 93 ? 27.896 -4.686 -22.701 1.00 92.88 93 LEU A N 1
ATOM 767 C CA . LEU A 1 93 ? 28.747 -3.926 -23.628 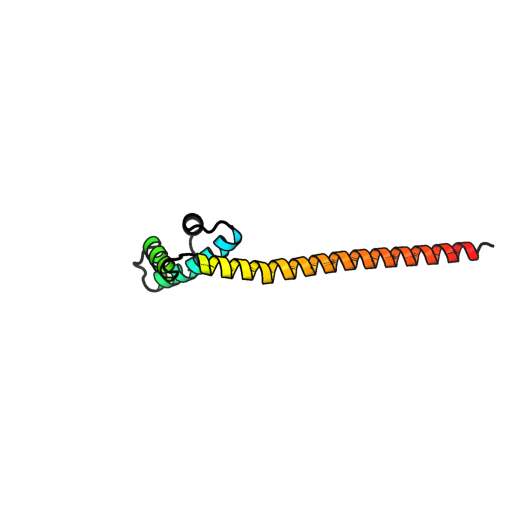1.00 92.88 93 LEU A CA 1
ATOM 768 C C . LEU A 1 93 ? 30.227 -3.968 -23.223 1.00 92.88 93 LEU A C 1
ATOM 770 O O . LEU A 1 93 ? 31.097 -4.074 -24.087 1.00 92.88 93 LEU A O 1
ATOM 774 N N . LEU A 1 94 ? 30.523 -3.903 -21.921 1.00 93.06 94 LEU A N 1
ATOM 775 C CA . LEU A 1 94 ? 31.885 -4.014 -21.396 1.00 93.06 94 LEU A CA 1
ATOM 776 C C . LEU A 1 94 ? 32.500 -5.379 -21.711 1.00 93.06 94 LEU A C 1
ATOM 778 O O . LEU A 1 94 ? 33.653 -5.426 -22.138 1.00 93.06 94 LEU A O 1
ATOM 782 N N . LYS A 1 95 ? 31.739 -6.468 -21.550 1.00 94.31 95 LYS A N 1
ATOM 783 C CA . LYS A 1 95 ? 32.194 -7.817 -21.922 1.00 94.31 95 LYS A CA 1
ATOM 784 C C . LYS A 1 95 ? 32.489 -7.910 -23.416 1.00 94.31 95 LYS A C 1
ATOM 786 O O . LYS A 1 95 ? 33.598 -8.281 -23.787 1.00 94.31 95 LYS A O 1
ATOM 791 N N . ALA A 1 96 ? 31.544 -7.498 -24.263 1.00 91.38 96 ALA A N 1
ATOM 792 C CA . ALA A 1 96 ? 31.704 -7.563 -25.716 1.00 91.38 96 ALA A CA 1
ATOM 793 C C . ALA A 1 96 ? 32.917 -6.750 -26.203 1.00 91.38 96 ALA A C 1
ATOM 795 O O . ALA A 1 96 ? 33.683 -7.203 -27.053 1.00 91.38 96 ALA A O 1
ATOM 796 N N . TYR A 1 97 ? 33.135 -5.565 -25.626 1.00 91.06 97 TYR A N 1
ATOM 797 C CA . TYR A 1 97 ? 34.310 -4.749 -25.922 1.00 91.06 97 TYR A CA 1
ATOM 798 C C . TYR A 1 97 ? 35.620 -5.442 -25.513 1.00 91.06 97 TYR A C 1
ATOM 800 O O . TYR A 1 97 ? 36.583 -5.447 -26.282 1.00 91.06 97 TYR A O 1
ATOM 808 N N . GLN A 1 98 ? 35.666 -6.050 -24.322 1.00 90.25 98 GLN A N 1
ATOM 809 C CA . GLN A 1 98 ? 36.841 -6.789 -23.854 1.00 90.25 98 GLN A CA 1
ATOM 810 C C . GLN A 1 98 ? 37.151 -7.993 -24.749 1.00 90.25 98 GLN A C 1
ATOM 812 O O . GLN A 1 98 ? 38.308 -8.185 -25.124 1.00 90.25 98 GLN A O 1
ATOM 817 N N . GLU A 1 99 ? 36.135 -8.771 -25.122 1.00 89.69 99 GLU A N 1
ATOM 818 C CA . GLU A 1 99 ? 36.271 -9.930 -26.009 1.00 89.69 99 GLU A CA 1
ATOM 819 C C . GLU A 1 99 ? 36.784 -9.532 -27.399 1.00 89.69 99 GLU A C 1
ATOM 821 O O . GLU A 1 99 ? 37.735 -10.139 -27.902 1.00 89.69 99 GLU A O 1
ATOM 826 N N . HIS A 1 100 ? 36.231 -8.465 -27.988 1.00 84.75 100 HIS A N 1
ATOM 827 C CA . HIS A 1 100 ? 36.710 -7.931 -29.264 1.00 84.75 100 HIS A CA 1
ATOM 828 C C . HIS A 1 100 ? 38.185 -7.514 -29.173 1.00 84.75 100 HIS A C 1
ATOM 830 O O . HIS A 1 100 ? 39.007 -7.955 -29.978 1.00 84.75 100 HIS A O 1
ATOM 836 N N . PHE A 1 101 ? 38.551 -6.738 -28.150 1.00 84.94 101 PHE A N 1
ATOM 837 C CA . PHE A 1 101 ? 39.926 -6.279 -27.941 1.00 84.94 101 PHE A CA 1
ATOM 838 C C . PHE A 1 101 ? 40.924 -7.438 -27.745 1.00 84.94 101 PHE A C 1
ATOM 840 O O . PHE A 1 101 ? 42.033 -7.412 -28.284 1.00 84.94 101 PHE A O 1
ATOM 847 N N . LEU A 1 102 ? 40.533 -8.482 -27.005 1.00 76.50 102 LEU A N 1
ATOM 848 C CA . LEU A 1 102 ? 41.334 -9.697 -26.811 1.00 76.50 102 LEU A CA 1
ATOM 849 C C . LEU A 1 102 ? 41.554 -10.450 -28.132 1.00 76.50 102 LEU A C 1
ATOM 851 O O . LEU A 1 102 ? 42.680 -10.864 -28.418 1.00 76.50 102 LEU A O 1
ATOM 855 N N . SER A 1 103 ? 40.510 -10.589 -28.954 1.00 78.62 103 SER A N 1
ATOM 856 C CA . SER A 1 103 ? 40.595 -11.264 -30.257 1.00 78.62 103 SER A CA 1
ATOM 857 C C . SER A 1 103 ? 41.524 -10.537 -31.243 1.00 78.62 103 SER A C 1
ATOM 859 O O . SER A 1 103 ? 42.332 -11.166 -31.933 1.00 78.62 103 SER A O 1
ATOM 861 N N . GLU A 1 104 ? 41.504 -9.204 -31.236 1.00 78.56 104 GLU A N 1
ATOM 862 C CA . GLU A 1 104 ? 42.331 -8.364 -32.103 1.00 78.56 104 GLU A CA 1
ATOM 863 C C . GLU A 1 104 ? 43.819 -8.427 -31.703 1.00 78.56 104 GLU A C 1
ATOM 865 O O . GLU A 1 104 ? 44.697 -8.624 -32.552 1.00 78.56 104 GLU A O 1
ATOM 870 N N . LYS A 1 105 ? 44.117 -8.394 -30.395 1.00 74.12 105 LYS A N 1
ATOM 871 C CA . LYS A 1 105 ? 45.472 -8.608 -29.851 1.00 74.12 105 LYS A CA 1
ATOM 872 C C . LYS A 1 105 ? 46.044 -9.995 -30.165 1.00 74.12 105 LYS A C 1
ATOM 874 O O . LYS A 1 105 ? 47.226 -10.116 -30.482 1.00 74.12 105 LYS A O 1
ATOM 879 N N . LEU A 1 106 ? 45.234 -11.050 -30.078 1.00 66.50 106 LEU A N 1
ATOM 880 C CA . LEU A 1 106 ? 45.674 -12.419 -30.381 1.00 66.50 106 LEU A CA 1
ATOM 881 C C . LEU A 1 106 ? 45.980 -12.600 -31.877 1.00 66.50 106 LEU A C 1
ATOM 883 O O . LEU A 1 106 ? 46.978 -13.232 -32.233 1.00 66.50 106 LEU A O 1
ATOM 887 N N . SER A 1 107 ? 45.175 -11.992 -32.755 1.00 61.16 107 SER A N 1
ATOM 888 C CA . SER A 1 107 ? 45.390 -12.049 -34.207 1.00 61.16 107 SER A CA 1
ATOM 889 C C . SER A 1 107 ? 46.690 -11.349 -34.642 1.00 61.16 107 SER A C 1
ATOM 891 O O . SER A 1 107 ? 47.470 -11.917 -35.411 1.00 61.16 107 SER A O 1
ATOM 893 N N . THR A 1 108 ? 46.990 -10.174 -34.077 1.00 59.91 108 THR A N 1
ATOM 894 C CA . THR A 1 108 ? 48.190 -9.375 -34.384 1.00 59.91 108 THR A CA 1
ATOM 895 C C . THR A 1 108 ? 49.485 -10.030 -33.898 1.00 59.91 108 THR A C 1
ATOM 897 O O . THR A 1 108 ? 50.466 -10.062 -34.641 1.00 59.91 108 THR A O 1
ATOM 900 N N . HIS A 1 109 ? 49.494 -10.643 -32.709 1.00 54.78 109 HIS A N 1
ATOM 901 C CA . HIS A 1 109 ? 50.661 -11.392 -32.224 1.00 54.78 109 HIS A CA 1
ATOM 902 C C . HIS A 1 109 ? 50.917 -12.694 -33.004 1.00 54.78 109 HIS A C 1
ATOM 904 O O . HIS A 1 109 ? 52.077 -13.053 -33.218 1.00 54.78 109 HIS A O 1
ATOM 910 N N . SER A 1 110 ? 49.871 -13.378 -33.490 1.00 56.12 110 SER A N 1
ATOM 911 C CA . SER A 1 110 ? 50.047 -14.583 -34.317 1.00 56.12 110 SER A CA 1
ATOM 912 C C . SER A 1 110 ? 50.727 -14.277 -35.660 1.00 56.12 110 SER A C 1
ATOM 914 O O . SER A 1 110 ? 51.602 -15.031 -36.092 1.00 56.12 110 SER A O 1
ATOM 916 N N . ASN A 1 111 ? 50.404 -13.130 -36.268 1.00 57.50 111 ASN A N 1
ATOM 917 C CA . ASN A 1 111 ? 50.969 -12.701 -37.547 1.00 57.50 111 ASN A CA 1
ATOM 918 C C . ASN A 1 111 ? 52.431 -12.229 -37.422 1.00 57.50 111 ASN A C 1
ATOM 920 O O . ASN A 1 111 ? 53.224 -12.507 -38.317 1.00 57.50 111 ASN A O 1
ATOM 924 N N . LEU A 1 112 ? 52.830 -11.615 -36.297 1.00 54.19 112 LEU A N 1
ATOM 925 C CA . LEU A 1 112 ? 54.240 -11.268 -36.039 1.00 54.19 112 LEU A CA 1
ATOM 926 C C . LEU A 1 112 ? 55.135 -12.493 -35.785 1.00 54.19 112 LEU A C 1
ATOM 928 O O . LEU A 1 112 ? 56.322 -12.457 -36.094 1.00 54.19 112 LEU A O 1
ATOM 932 N N . SER A 1 113 ? 54.602 -13.578 -35.212 1.00 54.12 113 SER A N 1
ATOM 933 C CA . SER A 1 113 ? 55.397 -14.797 -34.984 1.00 54.12 113 SER A CA 1
ATOM 934 C C . SER A 1 113 ? 55.702 -15.558 -36.278 1.00 54.12 113 SER A C 1
ATOM 936 O O . SER A 1 113 ? 56.762 -16.163 -36.390 1.00 54.12 113 SER A O 1
ATOM 938 N N . LYS A 1 114 ? 54.800 -15.483 -37.267 1.00 54.94 114 LYS A N 1
ATOM 939 C CA . LYS A 1 114 ? 54.950 -16.150 -38.567 1.00 54.94 114 LYS A CA 1
ATOM 940 C C . LYS A 1 114 ? 55.862 -15.394 -39.538 1.00 54.94 114 LYS A C 1
ATOM 942 O O . LYS A 1 114 ? 56.465 -16.038 -40.383 1.00 54.94 114 LYS A O 1
ATOM 947 N N . SER A 1 115 ? 56.006 -14.069 -39.413 1.00 51.81 115 SER A N 1
ATOM 948 C CA . SER A 1 115 ? 56.908 -13.293 -40.286 1.00 51.81 115 SER A CA 1
ATOM 949 C C . SER A 1 115 ? 58.372 -13.284 -39.828 1.00 51.81 115 SER A C 1
ATOM 951 O O . SER A 1 115 ? 59.213 -12.750 -40.537 1.00 51.81 115 SER A O 1
ATOM 953 N N . ASN A 1 116 ? 58.681 -13.825 -38.645 1.00 53.75 116 ASN A N 1
ATOM 954 C CA . ASN A 1 116 ? 60.050 -13.932 -38.122 1.00 53.75 116 ASN A CA 1
ATOM 955 C C . ASN A 1 116 ? 60.631 -15.354 -38.282 1.00 53.75 116 ASN A C 1
ATOM 957 O O . ASN A 1 116 ? 61.658 -15.668 -37.683 1.00 53.75 116 ASN A O 1
ATOM 961 N N . SER A 1 117 ? 59.950 -16.222 -39.039 1.00 51.12 117 SER A N 1
ATOM 962 C CA . SER A 1 117 ? 60.348 -17.609 -39.322 1.00 51.12 117 SER A CA 1
ATOM 963 C C . SER A 1 117 ? 60.550 -17.908 -40.817 1.00 51.12 117 SER A C 1
ATOM 965 O O . SER A 1 117 ? 60.676 -19.078 -41.174 1.00 51.12 117 SER A O 1
ATOM 967 N N . GLU A 1 118 ? 60.572 -16.880 -41.670 1.00 44.97 118 GLU A N 1
ATOM 968 C CA . GLU A 1 118 ? 61.029 -16.929 -43.074 1.00 44.97 118 GLU A CA 1
ATOM 969 C C . GLU A 1 118 ? 62.380 -16.216 -43.202 1.00 44.97 118 GLU A C 1
ATOM 971 O O . GLU A 1 118 ? 63.237 -16.722 -43.960 1.00 44.97 118 GLU A O 1
#

Secondary structure (DSSP, 8-state):
----HHHHHHHHHHHHHTT---HHHHHHHHHHHHHHHHHHHHH-TT--HHHHHHHHHHHT-TTTTHHHHHHHHHHHIIIIIHHHHHHHHHHHHHHHHHHHHHHHHHHHHHHHHHTT--